Protein AF-A0A534MSV2-F1 (afdb_monomer)

Structure (mmCIF, N/CA/C/O backbone):
data_AF-A0A534MSV2-F1
#
_entry.id   AF-A0A534MSV2-F1
#
loop_
_atom_site.group_PDB
_atom_site.id
_atom_site.type_symbol
_atom_site.label_atom_id
_atom_site.label_alt_id
_atom_site.label_comp_id
_atom_site.label_asym_id
_atom_site.label_entity_id
_atom_site.label_seq_id
_atom_site.pdbx_PDB_ins_code
_atom_site.Cartn_x
_atom_site.Cartn_y
_atom_site.Cartn_z
_atom_site.occupancy
_atom_site.B_iso_or_equiv
_atom_site.auth_seq_id
_atom_site.auth_comp_id
_atom_site.auth_asym_id
_atom_site.auth_atom_id
_atom_site.pdbx_PDB_model_num
ATOM 1 N N . MET A 1 1 ? -36.094 19.084 -22.733 1.00 42.41 1 MET A N 1
ATOM 2 C CA . MET A 1 1 ? -35.798 17.684 -22.359 1.00 42.41 1 MET A CA 1
ATOM 3 C C . MET A 1 1 ? -34.433 17.388 -22.957 1.00 42.41 1 MET A C 1
ATOM 5 O O . MET A 1 1 ? -34.341 17.287 -24.164 1.00 42.41 1 MET A O 1
ATOM 9 N N . ALA A 1 2 ? -33.384 17.739 -22.220 1.00 53.03 2 ALA A N 1
ATOM 10 C CA . ALA A 1 2 ? -32.538 16.825 -21.445 1.00 53.03 2 ALA A CA 1
ATOM 11 C C . ALA A 1 2 ? -31.302 16.451 -22.275 1.00 53.03 2 ALA A C 1
ATOM 13 O O . ALA A 1 2 ? -31.345 15.529 -23.078 1.00 53.03 2 ALA A O 1
ATOM 14 N N . GLU A 1 3 ? -30.213 17.191 -22.072 1.00 43.56 3 GLU A N 1
ATOM 15 C CA . GLU A 1 3 ? -28.920 16.915 -22.695 1.00 43.56 3 GLU A CA 1
ATOM 16 C C . GLU A 1 3 ? -27.863 16.808 -21.593 1.00 43.56 3 GLU A C 1
ATOM 18 O O . GLU A 1 3 ? -27.358 17.791 -21.065 1.00 43.56 3 GLU A O 1
ATOM 23 N N . GLN A 1 4 ? -27.643 15.552 -21.203 1.00 45.81 4 GLN A N 1
ATOM 24 C CA . GLN A 1 4 ? -26.348 14.961 -20.867 1.00 45.81 4 GLN A CA 1
ATOM 25 C C . GLN A 1 4 ? -25.463 15.761 -19.898 1.00 45.81 4 GLN A C 1
ATOM 27 O O . GLN A 1 4 ? -24.548 16.483 -20.280 1.00 45.81 4 GLN A O 1
ATOM 32 N N . THR A 1 5 ? -25.687 15.528 -18.604 1.00 50.22 5 THR A N 1
ATOM 33 C CA . THR A 1 5 ? -24.723 15.846 -17.549 1.00 50.22 5 THR A CA 1
ATOM 34 C C . THR A 1 5 ? -23.521 14.912 -17.667 1.00 50.22 5 THR A C 1
ATOM 36 O O . THR A 1 5 ? -23.544 13.780 -17.186 1.00 50.22 5 THR A O 1
ATOM 39 N N . THR A 1 6 ? -22.449 15.393 -18.286 1.00 51.72 6 THR A N 1
ATOM 40 C CA . THR A 1 6 ? -21.120 14.794 -18.179 1.00 51.72 6 THR A CA 1
ATOM 41 C C . THR A 1 6 ? -20.674 14.906 -16.720 1.00 51.72 6 THR A C 1
ATOM 43 O O . THR A 1 6 ? -20.147 15.929 -16.289 1.00 51.72 6 THR A O 1
ATOM 46 N N . ARG A 1 7 ? -20.891 13.860 -15.915 1.00 55.91 7 ARG A N 1
ATOM 47 C CA . ARG A 1 7 ? -20.022 13.630 -14.760 1.00 55.91 7 ARG A CA 1
ATOM 48 C C . ARG A 1 7 ? -18.684 13.206 -15.350 1.00 55.91 7 ARG A C 1
ATOM 50 O O . ARG A 1 7 ? -18.511 12.043 -15.699 1.00 55.91 7 ARG A O 1
ATOM 57 N N . THR A 1 8 ? -17.756 14.147 -15.497 1.00 53.00 8 THR A N 1
ATOM 58 C CA . THR A 1 8 ? -16.331 13.816 -15.547 1.00 53.00 8 THR A CA 1
ATOM 59 C C . THR A 1 8 ? -16.024 13.128 -14.222 1.00 53.00 8 THR A C 1
ATOM 61 O O . THR A 1 8 ? -15.753 13.785 -13.221 1.00 53.00 8 THR A O 1
ATOM 64 N N . GLY A 1 9 ? -16.212 11.809 -14.173 1.00 54.47 9 GLY A N 1
ATOM 65 C CA . GLY A 1 9 ? -15.751 11.001 -13.060 1.00 54.47 9 GLY A CA 1
ATOM 66 C C . GLY A 1 9 ? -14.245 11.175 -13.015 1.00 54.47 9 GLY A C 1
ATOM 67 O O . GLY A 1 9 ? -13.570 10.899 -14.005 1.00 54.47 9 GLY A O 1
ATOM 68 N N . ILE A 1 10 ? -13.732 11.708 -11.911 1.00 60.75 10 ILE A N 1
ATOM 69 C CA . ILE A 1 10 ? -12.304 11.657 -11.628 1.00 60.75 10 ILE A CA 1
ATOM 70 C C . ILE A 1 10 ? -11.980 10.161 -11.597 1.00 60.75 10 ILE A C 1
ATOM 72 O O . ILE A 1 10 ? -12.445 9.453 -10.711 1.00 60.75 10 ILE A O 1
ATOM 76 N N . LEU A 1 11 ? -11.316 9.648 -12.633 1.00 69.00 11 LEU A N 1
ATOM 77 C CA . LEU A 1 11 ? -10.824 8.275 -12.617 1.00 69.00 11 LEU A CA 1
ATOM 78 C C . LEU A 1 11 ? -9.809 8.205 -11.476 1.00 69.00 11 LEU A C 1
ATOM 80 O O . LEU A 1 11 ? -8.869 9.001 -11.469 1.00 69.00 11 LEU A O 1
ATOM 84 N N . ALA A 1 12 ? -10.021 7.308 -10.513 1.00 80.75 12 ALA A N 1
ATOM 85 C CA . ALA A 1 12 ? -9.095 7.123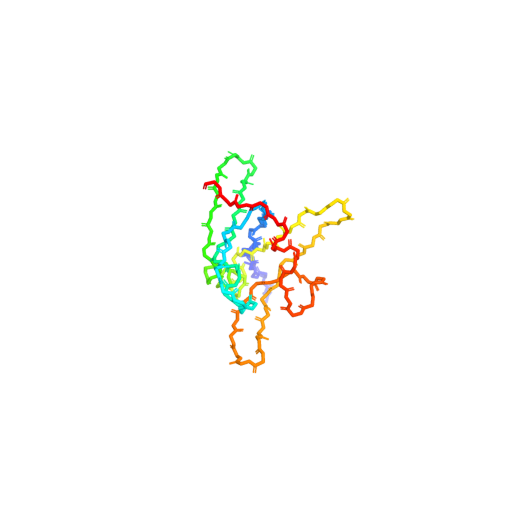 -9.404 1.00 80.75 12 ALA A CA 1
ATOM 86 C C . ALA A 1 12 ? -7.680 6.887 -9.956 1.00 80.75 12 ALA A C 1
ATOM 88 O O . ALA A 1 12 ? -7.478 6.022 -10.820 1.00 80.75 12 ALA A O 1
ATOM 89 N N . SER A 1 13 ? -6.694 7.652 -9.483 1.00 90.56 13 SER A N 1
ATOM 90 C CA . SER A 1 13 ? -5.317 7.477 -9.948 1.00 90.56 13 SER A CA 1
ATOM 91 C C . SER A 1 13 ? -4.798 6.128 -9.471 1.00 90.56 13 SER A C 1
ATOM 93 O O . SER A 1 13 ? -4.921 5.766 -8.300 1.00 90.56 13 SER A O 1
ATOM 95 N N . THR A 1 14 ? -4.241 5.356 -10.397 1.00 94.00 14 THR A N 1
ATOM 96 C CA . THR A 1 14 ? -3.773 4.002 -10.116 1.00 94.00 14 THR A CA 1
ATOM 97 C C . THR A 1 14 ? -2.275 4.014 -9.821 1.00 94.00 14 THR A C 1
ATOM 99 O O . THR A 1 14 ? -1.490 4.429 -10.671 1.00 94.00 14 THR A O 1
ATOM 102 N N . HIS A 1 15 ? -1.875 3.527 -8.645 1.00 95.62 15 HIS A N 1
ATOM 103 C CA . HIS A 1 15 ? -0.483 3.520 -8.191 1.00 95.62 15 HIS A CA 1
ATOM 104 C C . HIS A 1 15 ? 0.004 2.103 -7.859 1.00 95.62 15 HIS A C 1
ATOM 106 O O . HIS A 1 15 ? -0.674 1.335 -7.173 1.00 95.62 15 HIS A O 1
ATOM 112 N N . GLN A 1 16 ? 1.209 1.765 -8.323 1.00 96.56 16 GLN A N 1
ATOM 113 C CA . GLN A 1 16 ? 1.872 0.511 -7.969 1.00 96.56 16 GLN A CA 1
ATOM 114 C C . GLN A 1 16 ? 2.585 0.645 -6.626 1.00 96.56 16 GLN A C 1
ATOM 116 O O . GLN A 1 16 ? 3.459 1.497 -6.467 1.00 96.56 16 GLN A O 1
ATOM 121 N N . VAL A 1 17 ? 2.271 -0.246 -5.693 1.00 97.50 17 VAL A N 1
ATOM 122 C CA . VAL A 1 17 ? 3.006 -0.407 -4.439 1.00 97.50 17 VAL A CA 1
ATOM 123 C C . VAL A 1 17 ? 4.203 -1.315 -4.690 1.00 97.50 17 VAL A C 1
ATOM 125 O O . VAL A 1 17 ? 4.045 -2.460 -5.119 1.00 97.50 17 VAL A O 1
ATOM 128 N N . THR A 1 18 ? 5.404 -0.809 -4.421 1.00 96.62 18 THR A N 1
ATOM 129 C CA . THR A 1 18 ? 6.660 -1.563 -4.586 1.00 96.62 18 THR A CA 1
ATOM 130 C C . THR A 1 18 ? 7.439 -1.712 -3.285 1.00 96.62 18 THR A C 1
ATOM 132 O O . THR A 1 18 ? 8.378 -2.500 -3.234 1.00 96.62 18 THR A O 1
ATOM 135 N N . CYS A 1 19 ? 7.087 -0.958 -2.244 1.00 96.81 19 CYS A N 1
ATOM 136 C CA . CYS A 1 19 ? 7.699 -1.047 -0.924 1.00 96.81 19 CYS A CA 1
ATOM 137 C C . CYS A 1 19 ? 6.674 -0.752 0.173 1.00 96.81 19 CYS A C 1
ATOM 139 O O . CYS A 1 19 ? 5.630 -0.139 -0.078 1.00 96.81 19 CYS A O 1
ATOM 141 N N . ILE A 1 20 ? 6.995 -1.160 1.397 1.00 96.94 20 ILE A N 1
ATOM 142 C CA . ILE A 1 20 ? 6.238 -0.796 2.596 1.00 96.94 20 ILE A CA 1
ATOM 143 C C . ILE A 1 20 ? 7.168 -0.306 3.701 1.00 96.94 20 ILE A C 1
ATOM 145 O O . ILE A 1 20 ? 8.373 -0.507 3.646 1.00 96.94 20 ILE A O 1
ATOM 149 N N . GLU A 1 21 ? 6.605 0.317 4.724 1.00 95.62 21 GLU A N 1
ATOM 150 C CA . GLU A 1 21 ? 7.254 0.431 6.028 1.00 95.62 21 GLU A CA 1
ATOM 151 C C . GLU A 1 21 ? 6.571 -0.551 6.976 1.00 95.62 21 GLU A C 1
ATOM 153 O O . GLU A 1 21 ? 5.360 -0.444 7.211 1.00 95.62 21 GLU A O 1
ATOM 158 N N . LYS A 1 22 ? 7.323 -1.525 7.493 1.00 92.38 22 LYS A N 1
ATOM 159 C CA . LYS A 1 22 ? 6.772 -2.527 8.411 1.00 92.38 22 LYS A CA 1
ATOM 160 C C . LYS A 1 22 ? 6.593 -1.948 9.812 1.00 92.38 22 LYS A C 1
ATOM 162 O O . LYS A 1 22 ? 7.403 -1.168 10.315 1.00 92.38 22 LYS A O 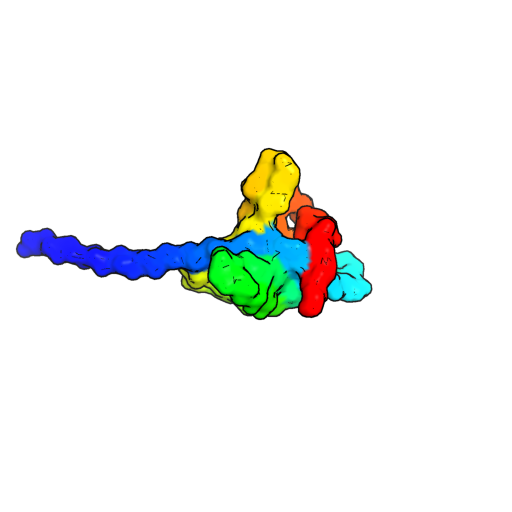1
ATOM 167 N N . GLY A 1 23 ? 5.507 -2.346 10.462 1.00 86.62 23 GLY A N 1
ATOM 168 C CA . GLY A 1 23 ? 5.328 -2.135 11.892 1.00 86.62 23 GLY A CA 1
ATOM 169 C C . GLY A 1 23 ? 5.962 -3.256 12.707 1.00 86.62 23 GLY A C 1
ATOM 170 O O . GLY A 1 23 ? 5.971 -4.411 12.292 1.00 86.62 23 GLY A O 1
ATOM 171 N N . ASP A 1 24 ? 6.436 -2.928 13.907 1.00 78.69 24 ASP A N 1
ATOM 172 C CA . ASP A 1 24 ? 7.060 -3.881 14.842 1.00 78.69 24 ASP A CA 1
ATOM 173 C C . ASP A 1 24 ? 6.037 -4.780 15.578 1.00 78.69 24 ASP A C 1
ATOM 175 O O . ASP A 1 24 ? 6.392 -5.597 16.429 1.00 78.69 24 ASP A O 1
ATOM 179 N N . GLY A 1 25 ? 4.743 -4.598 15.300 1.00 73.44 25 GLY A N 1
ATOM 180 C CA . GLY A 1 25 ? 3.641 -5.237 16.012 1.00 73.44 25 GLY A CA 1
ATOM 181 C C . GLY A 1 25 ? 3.250 -6.607 15.454 1.00 73.44 25 GLY A C 1
ATOM 182 O O . GLY A 1 25 ? 3.354 -6.885 14.263 1.00 73.44 25 GLY A O 1
ATOM 183 N N . HIS A 1 26 ? 2.698 -7.463 16.318 1.00 71.38 26 HIS A N 1
ATOM 184 C CA . HIS A 1 26 ? 2.096 -8.735 15.892 1.00 71.38 26 HIS A CA 1
ATOM 185 C C . HIS A 1 26 ? 0.722 -8.561 15.238 1.00 71.38 26 HIS A C 1
ATOM 187 O O . HIS A 1 26 ? 0.207 -9.515 14.648 1.00 71.38 26 HIS A O 1
ATOM 193 N N . ASN A 1 27 ? 0.124 -7.374 15.318 1.00 76.25 27 ASN A N 1
ATOM 194 C CA . ASN A 1 27 ? -1.234 -7.162 14.860 1.00 76.25 27 ASN A CA 1
ATOM 195 C C . ASN A 1 27 ? -1.310 -6.913 13.346 1.00 76.25 27 ASN A C 1
ATOM 197 O O . ASN A 1 27 ? -0.659 -5.974 12.891 1.00 76.25 27 ASN A O 1
ATOM 201 N N . PRO A 1 28 ? -2.094 -7.680 12.561 1.00 70.69 28 PRO A N 1
ATOM 202 C CA . PRO A 1 28 ? -2.246 -7.463 11.117 1.00 70.69 28 PRO A CA 1
ATOM 203 C C . PRO A 1 28 ? -2.515 -6.006 10.731 1.00 70.69 28 PRO A C 1
ATOM 205 O O . PRO A 1 28 ? -1.971 -5.541 9.735 1.00 70.69 28 PRO A O 1
ATOM 208 N N . TYR A 1 29 ? -3.286 -5.269 11.538 1.00 75.94 29 TYR A N 1
ATOM 209 C CA . TYR A 1 29 ? -3.605 -3.870 11.246 1.00 75.94 29 TYR A CA 1
ATOM 210 C C . TYR A 1 29 ? -2.445 -2.890 11.498 1.00 75.94 29 TYR A C 1
ATOM 212 O O . TYR A 1 29 ? -2.436 -1.802 10.938 1.00 75.94 29 TYR A O 1
ATOM 220 N N . GLU A 1 30 ? -1.451 -3.253 12.310 1.00 83.19 30 GLU A N 1
ATOM 221 C CA . GLU A 1 30 ? -0.268 -2.424 12.609 1.00 83.19 30 GLU A CA 1
ATOM 222 C C . GLU A 1 30 ? 0.960 -2.821 11.791 1.00 83.19 30 GLU A C 1
ATOM 224 O O . GLU A 1 30 ? 1.957 -2.102 11.777 1.00 83.19 30 GLU A O 1
ATOM 229 N N . ARG A 1 31 ? 0.904 -3.971 11.118 1.00 88.44 31 ARG A N 1
ATOM 230 C CA . ARG A 1 31 ? 2.033 -4.568 10.401 1.00 88.44 31 ARG A CA 1
ATOM 231 C C . ARG A 1 31 ? 2.486 -3.764 9.183 1.00 88.44 31 ARG A C 1
ATOM 233 O O . ARG A 1 31 ? 3.657 -3.849 8.824 1.00 88.44 31 ARG A O 1
ATOM 240 N N . VAL A 1 32 ? 1.603 -2.970 8.580 1.00 93.75 32 VAL A N 1
ATOM 241 C CA . VAL A 1 32 ? 1.936 -2.038 7.493 1.00 93.75 32 VAL A CA 1
ATOM 242 C C . VAL A 1 32 ? 1.716 -0.613 7.989 1.00 93.75 32 VAL A C 1
ATOM 244 O O . VAL A 1 32 ? 0.584 -0.180 8.159 1.00 93.75 32 VAL A O 1
ATOM 247 N N . ARG A 1 33 ? 2.790 0.143 8.222 1.00 95.12 33 ARG A N 1
ATOM 248 C CA . ARG A 1 33 ? 2.692 1.556 8.626 1.00 95.12 33 ARG A CA 1
ATOM 249 C C . ARG A 1 33 ? 2.459 2.468 7.435 1.00 95.12 33 ARG A C 1
ATOM 251 O O . ARG A 1 33 ? 1.633 3.376 7.498 1.00 95.12 33 ARG A O 1
ATOM 258 N N . SER A 1 34 ? 3.180 2.202 6.352 1.00 96.50 34 SER A N 1
ATOM 259 C CA . SER A 1 34 ? 3.134 2.989 5.125 1.00 96.50 34 SER A CA 1
ATOM 260 C C . SER A 1 34 ? 3.258 2.090 3.903 1.00 96.50 34 SER A C 1
ATOM 262 O O . SER A 1 34 ? 3.917 1.052 3.960 1.00 96.50 34 SER A O 1
ATOM 264 N N . ILE A 1 35 ? 2.677 2.527 2.792 1.00 97.81 35 ILE A N 1
ATOM 265 C 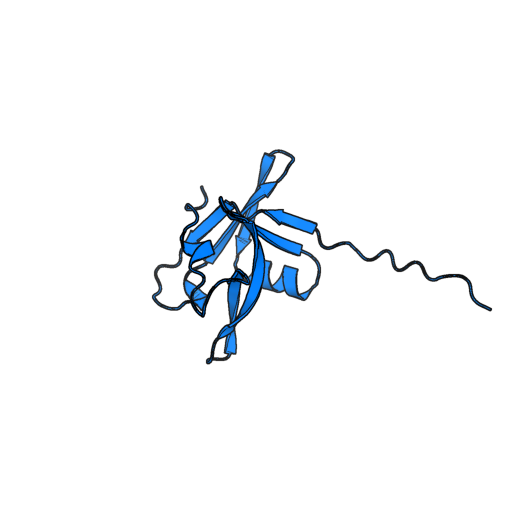CA . ILE A 1 35 ? 2.913 1.969 1.461 1.00 97.81 35 ILE A CA 1
ATOM 266 C C . ILE A 1 35 ? 3.642 3.005 0.610 1.00 97.81 35 ILE A C 1
ATOM 268 O O . ILE A 1 35 ? 3.467 4.213 0.794 1.00 97.81 35 ILE A O 1
ATOM 272 N N . GLY A 1 36 ? 4.468 2.544 -0.317 1.00 97.50 36 GLY A N 1
ATOM 273 C CA . GLY A 1 36 ? 5.195 3.436 -1.202 1.00 97.50 36 GLY A CA 1
ATOM 274 C C . GLY A 1 36 ? 5.537 2.804 -2.535 1.00 97.50 36 GLY A C 1
ATOM 275 O O . GLY A 1 36 ? 5.422 1.591 -2.749 1.00 97.50 36 GLY A O 1
ATOM 276 N N . GLY A 1 37 ? 5.975 3.664 -3.440 1.00 96.62 3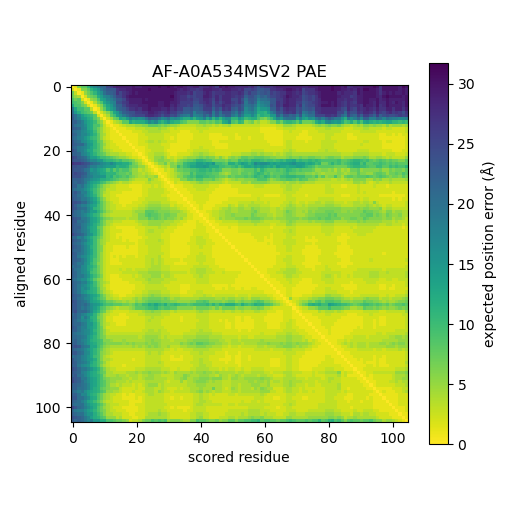7 GLY A N 1
ATOM 277 C CA . GLY A 1 37 ? 6.324 3.267 -4.786 1.00 96.62 37 GLY A CA 1
ATOM 278 C C . GLY A 1 37 ? 7.008 4.366 -5.575 1.00 96.62 37 GLY A C 1
ATOM 279 O O . GLY A 1 37 ? 7.380 5.422 -5.055 1.00 96.62 37 GLY A O 1
ATOM 280 N N . VAL A 1 38 ? 7.183 4.078 -6.858 1.00 94.06 38 VAL A N 1
ATOM 281 C CA . VAL A 1 38 ? 7.744 4.995 -7.847 1.00 94.06 38 VAL A CA 1
ATOM 282 C C . VAL A 1 38 ? 6.692 5.177 -8.934 1.00 94.06 38 VAL A C 1
ATOM 284 O O . VAL A 1 38 ? 6.142 4.197 -9.435 1.00 94.06 38 VAL A O 1
ATOM 287 N N . ASN A 1 39 ? 6.361 6.426 -9.249 1.00 87.94 39 ASN A N 1
ATOM 288 C CA . ASN A 1 39 ? 5.474 6.751 -10.359 1.00 87.94 39 ASN A CA 1
ATOM 289 C C . ASN A 1 39 ? 6.199 6.578 -11.700 1.00 87.94 39 ASN A C 1
ATOM 291 O O . ASN A 1 39 ? 7.416 6.407 -11.757 1.00 87.94 39 ASN A O 1
ATOM 295 N N . TYR A 1 40 ? 5.452 6.666 -12.800 1.00 84.38 40 TYR A N 1
ATOM 296 C CA . TYR A 1 40 ? 6.020 6.565 -14.147 1.00 84.38 40 TYR A CA 1
ATOM 297 C C . TYR A 1 40 ? 7.072 7.650 -14.440 1.00 84.38 40 TYR A C 1
ATOM 299 O O . TYR A 1 40 ? 8.044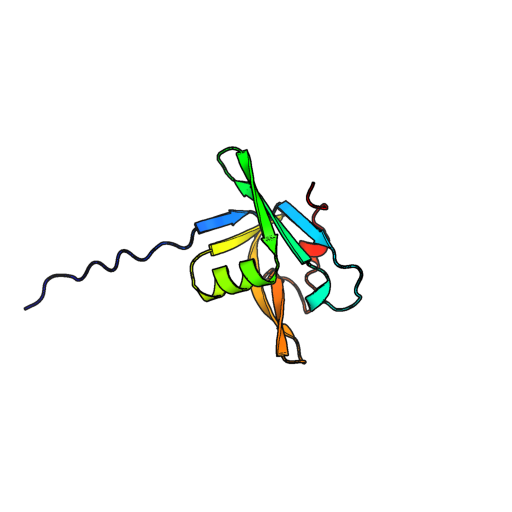 7.395 -15.140 1.00 84.38 40 TYR A O 1
ATOM 307 N N . ASP A 1 41 ? 6.898 8.846 -13.878 1.00 89.12 41 ASP A N 1
ATOM 308 C CA . ASP A 1 41 ? 7.828 9.978 -13.978 1.00 89.12 41 ASP A CA 1
ATOM 309 C C . ASP A 1 41 ? 9.024 9.891 -13.006 1.00 89.12 41 ASP A C 1
ATOM 311 O O . ASP A 1 41 ? 9.696 10.887 -12.753 1.00 89.12 41 ASP A O 1
ATOM 315 N N . GLU A 1 42 ? 9.286 8.708 -12.445 1.00 89.75 42 GLU A N 1
ATOM 316 C CA . GLU A 1 42 ? 10.381 8.420 -11.508 1.00 89.75 42 GLU A CA 1
ATOM 317 C C . GLU A 1 42 ? 10.269 9.128 -10.144 1.00 89.75 42 GLU A C 1
ATOM 319 O O . GLU A 1 42 ? 11.111 8.921 -9.262 1.00 89.75 42 GLU A O 1
ATOM 324 N N . THR A 1 43 ? 9.203 9.901 -9.896 1.00 92.06 43 THR A N 1
ATOM 325 C CA . THR A 1 43 ? 8.940 10.449 -8.562 1.00 92.06 43 THR A CA 1
ATOM 326 C C . THR A 1 43 ? 8.564 9.354 -7.574 1.00 92.06 43 THR A C 1
ATOM 328 O O . THR A 1 43 ? 7.754 8.463 -7.841 1.00 92.06 43 THR A O 1
ATOM 331 N N . ARG A 1 44 ? 9.159 9.434 -6.383 1.00 93.88 44 ARG A N 1
ATOM 332 C CA . ARG A 1 44 ? 8.816 8.566 -5.257 1.00 93.88 44 ARG A CA 1
ATOM 333 C C . ARG A 1 44 ? 7.590 9.106 -4.550 1.00 93.88 44 ARG A C 1
ATOM 335 O O . ARG A 1 44 ? 7.453 10.313 -4.363 1.00 93.88 44 ARG A O 1
ATOM 342 N N . TRP A 1 45 ? 6.757 8.195 -4.083 1.00 95.81 45 TRP A N 1
ATOM 343 C CA . TRP A 1 45 ? 5.630 8.517 -3.229 1.00 95.81 45 TRP A CA 1
ATOM 344 C C . TRP A 1 45 ? 5.596 7.557 -2.043 1.00 95.81 45 TRP A C 1
ATOM 346 O O . TRP A 1 45 ? 6.037 6.407 -2.124 1.00 95.81 45 TRP A O 1
ATOM 356 N N . LYS A 1 46 ? 5.082 8.057 -0.924 1.00 96.88 46 LYS A N 1
ATOM 357 C CA . LYS A 1 46 ? 4.865 7.296 0.301 1.00 96.88 46 LYS A CA 1
ATOM 358 C C . LYS A 1 46 ? 3.613 7.844 0.963 1.00 96.88 46 LYS A C 1
ATOM 360 O O . LYS A 1 46 ? 3.460 9.058 1.056 1.00 96.88 46 LYS A O 1
ATOM 365 N N . LEU A 1 47 ? 2.738 6.950 1.395 1.00 97.44 47 LEU A N 1
ATOM 366 C CA . LEU A 1 47 ? 1.519 7.273 2.125 1.00 97.44 47 LEU A CA 1
ATOM 367 C C . LEU A 1 47 ? 1.459 6.406 3.372 1.00 97.44 47 LEU A C 1
ATOM 369 O O . LEU A 1 47 ? 1.781 5.214 3.313 1.00 97.44 47 LEU A O 1
ATOM 373 N N . SER A 1 48 ? 1.011 6.977 4.486 1.00 96.81 48 SER A N 1
ATOM 374 C CA . SER A 1 48 ? 0.631 6.161 5.635 1.00 96.81 48 SER A CA 1
ATOM 375 C C . SER A 1 48 ? -0.528 5.235 5.261 1.00 96.81 48 SER A C 1
ATOM 377 O O . SER A 1 48 ? -1.314 5.510 4.350 1.00 96.81 48 SER A O 1
ATOM 379 N N . GLN A 1 49 ? -0.671 4.131 5.992 1.00 95.31 49 GLN A N 1
ATOM 380 C CA . GLN A 1 49 ? -1.789 3.211 5.796 1.00 95.31 49 GLN A CA 1
ATOM 381 C C . GLN A 1 49 ? -3.141 3.935 5.925 1.00 95.31 49 GLN A C 1
ATOM 383 O O . GLN A 1 49 ? -4.053 3.659 5.151 1.00 95.31 49 GLN A O 1
ATOM 388 N N . GLN A 1 50 ? -3.257 4.898 6.844 1.00 95.62 50 GLN A N 1
ATOM 389 C CA . GLN A 1 50 ? -4.480 5.679 7.028 1.00 95.62 50 GLN A CA 1
ATOM 390 C C . GLN A 1 50 ? -4.787 6.579 5.822 1.00 95.62 50 GLN A C 1
ATOM 392 O O . GLN A 1 50 ? -5.931 6.624 5.377 1.00 95.62 50 GLN A O 1
ATOM 397 N N . GLU A 1 51 ? -3.786 7.267 5.268 1.00 97.31 51 GLU A N 1
ATOM 398 C CA . GLU A 1 51 ? -3.963 8.097 4.066 1.00 97.31 51 GLU A CA 1
ATOM 399 C C . GLU A 1 51 ? -4.342 7.254 2.850 1.00 97.31 51 GLU A C 1
ATOM 401 O O . GLU A 1 51 ? -5.233 7.622 2.088 1.00 97.31 51 GLU A O 1
ATOM 406 N N . ALA A 1 52 ? -3.697 6.100 2.683 1.00 97.06 52 ALA A N 1
ATOM 407 C CA . ALA A 1 52 ? -4.007 5.180 1.602 1.00 97.06 52 ALA A CA 1
ATOM 408 C C . ALA A 1 52 ? -5.426 4.599 1.726 1.00 97.06 52 ALA A C 1
ATOM 410 O O . ALA A 1 52 ? -6.135 4.535 0.724 1.00 97.06 52 ALA A O 1
ATOM 411 N N . ILE A 1 53 ? -5.873 4.240 2.938 1.00 96.81 53 ILE A N 1
ATOM 412 C CA . ILE A 1 53 ? -7.263 3.826 3.197 1.00 96.81 53 ILE A CA 1
ATOM 413 C C . ILE A 1 53 ? -8.228 4.948 2.814 1.00 96.81 53 ILE A C 1
ATOM 415 O O . ILE A 1 53 ? -9.121 4.718 2.002 1.00 96.81 53 ILE A O 1
ATOM 419 N N . ALA A 1 54 ? -8.006 6.163 3.320 1.00 96.88 54 ALA A N 1
ATOM 420 C CA . ALA A 1 54 ? -8.866 7.301 3.017 1.00 96.88 54 ALA A CA 1
ATOM 421 C C . ALA A 1 54 ? -8.934 7.571 1.505 1.00 96.88 54 ALA A C 1
ATOM 423 O O . ALA A 1 54 ? -10.014 7.807 0.969 1.00 96.88 54 ALA A O 1
ATOM 424 N N . GLY A 1 55 ? -7.808 7.485 0.796 1.00 96.00 55 GLY A N 1
ATOM 425 C CA . GLY A 1 55 ? -7.775 7.671 -0.652 1.00 96.00 55 GLY A CA 1
ATOM 426 C C . GLY A 1 55 ? -8.535 6.597 -1.435 1.00 96.00 55 GLY A C 1
ATOM 427 O O . GLY A 1 55 ? -9.167 6.929 -2.437 1.00 96.00 55 GLY A O 1
ATOM 428 N N . ILE A 1 56 ? -8.524 5.338 -0.979 1.00 95.69 56 ILE A N 1
ATOM 429 C CA . ILE A 1 56 ? -9.348 4.268 -1.568 1.00 95.69 56 ILE A CA 1
ATOM 430 C C . ILE A 1 56 ? -10.834 4.534 -1.301 1.00 95.69 56 ILE A C 1
ATOM 432 O O . ILE A 1 56 ? -11.645 4.456 -2.218 1.00 95.69 56 ILE A O 1
ATOM 436 N N . GLU A 1 57 ? -11.200 4.870 -0.063 1.00 95.31 57 GLU A N 1
ATOM 437 C CA . GLU A 1 57 ? -12.598 5.097 0.335 1.00 95.31 57 GLU A CA 1
ATOM 438 C C . GLU A 1 57 ? -13.235 6.323 -0.328 1.00 95.31 57 GLU A C 1
ATOM 440 O O . GLU A 1 57 ? -14.450 6.365 -0.503 1.00 95.31 57 GLU A O 1
ATOM 445 N N . ASN A 1 58 ? -12.424 7.316 -0.698 1.00 94.88 58 ASN A N 1
ATOM 446 C CA . ASN A 1 58 ? -12.872 8.514 -1.407 1.00 94.88 58 ASN A CA 1
ATOM 447 C C . ASN A 1 58 ? -12.775 8.379 -2.939 1.00 94.88 58 ASN A C 1
ATOM 449 O O . ASN A 1 58 ? -12.889 9.390 -3.635 1.00 94.88 58 ASN A O 1
ATOM 453 N N . ASP A 1 59 ? -12.517 7.174 -3.466 1.00 92.62 59 ASP A N 1
ATOM 454 C CA . ASP A 1 59 ? -12.301 6.915 -4.899 1.00 92.62 59 ASP A CA 1
ATOM 455 C C . ASP A 1 59 ? -11.208 7.817 -5.520 1.00 92.62 59 ASP A C 1
ATOM 457 O O . ASP A 1 59 ? -11.202 8.100 -6.719 1.00 92.62 59 ASP A O 1
ATOM 461 N N . GLN A 1 60 ? -10.262 8.296 -4.705 1.00 94.31 60 GLN A N 1
ATOM 462 C CA . GLN A 1 60 ? -9.158 9.143 -5.161 1.00 94.31 60 GLN A CA 1
ATOM 463 C C . GLN A 1 60 ? -8.045 8.295 -5.769 1.00 94.31 60 GLN A C 1
ATOM 465 O O . GLN A 1 60 ? -7.472 8.668 -6.797 1.00 94.31 60 GLN A O 1
ATOM 470 N N . TRP A 1 61 ? -7.752 7.152 -5.142 1.00 95.44 61 TRP A N 1
ATOM 471 C CA . TRP A 1 61 ? -6.645 6.277 -5.512 1.00 95.44 61 TRP A CA 1
ATOM 472 C C . TRP A 1 61 ? -7.057 4.811 -5.565 1.00 95.44 61 TRP A C 1
ATOM 474 O O . TRP A 1 61 ? -7.892 4.337 -4.802 1.00 95.44 61 TRP A O 1
ATOM 484 N N . SER A 1 62 ? -6.412 4.071 -6.457 1.00 95.44 62 SER A N 1
ATOM 485 C CA . SER A 1 62 ? -6.449 2.612 -6.494 1.00 95.44 62 SER A CA 1
ATOM 486 C C . SER A 1 62 ? -5.023 2.080 -6.462 1.00 95.44 62 SER A C 1
ATOM 488 O O . SER A 1 62 ? -4.160 2.560 -7.195 1.00 95.44 62 SER A O 1
ATOM 490 N N . PHE A 1 63 ? -4.764 1.083 -5.622 1.00 97.38 63 PHE A N 1
ATOM 491 C CA . PHE A 1 63 ? -3.417 0.554 -5.419 1.00 97.38 63 PHE A CA 1
ATOM 492 C C . PHE A 1 63 ? -3.324 -0.908 -5.833 1.00 97.38 63 PHE A C 1
ATOM 494 O O . PHE A 1 63 ? -4.240 -1.691 -5.580 1.00 97.38 63 PHE A O 1
ATOM 501 N N . TYR A 1 64 ? -2.190 -1.298 -6.406 1.00 96.88 64 TYR A N 1
ATOM 502 C CA . TYR A 1 64 ? -1.904 -2.693 -6.730 1.00 96.88 64 TYR A CA 1
ATOM 503 C C . TYR A 1 64 ? -0.459 -3.071 -6.418 1.00 96.88 64 TYR A C 1
ATOM 505 O O . TYR A 1 64 ? 0.431 -2.225 -6.426 1.00 96.88 64 TYR A O 1
ATOM 513 N N . VAL A 1 65 ? -0.224 -4.362 -6.194 1.00 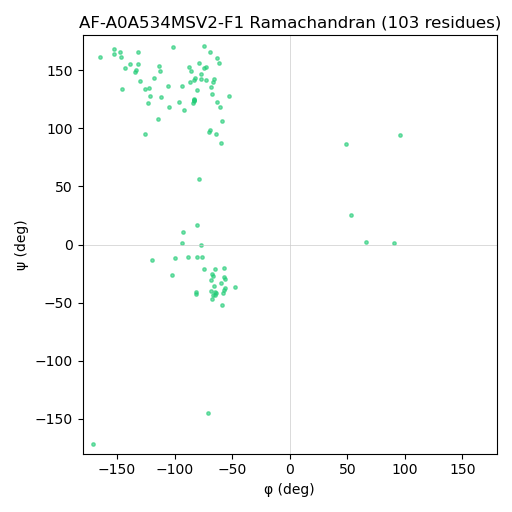96.19 65 VAL A N 1
ATOM 514 C CA . VAL A 1 65 ? 1.107 -4.974 -6.207 1.00 96.19 65 VAL A CA 1
ATOM 515 C C . VAL A 1 65 ? 1.247 -5.780 -7.489 1.00 96.19 65 VAL A C 1
ATOM 517 O O . VAL A 1 65 ? 0.336 -6.515 -7.873 1.00 96.19 65 VAL A O 1
ATOM 520 N N . GLN A 1 66 ? 2.397 -5.660 -8.143 1.00 94.31 66 GLN A N 1
ATOM 521 C CA . GLN A 1 66 ? 2.798 -6.578 -9.201 1.00 94.31 66 GLN A CA 1
ATOM 522 C C . GLN A 1 66 ? 3.625 -7.700 -8.570 1.00 94.31 66 GLN A C 1
ATOM 524 O O . GLN A 1 66 ? 4.699 -7.439 -8.033 1.00 94.31 66 GLN A O 1
ATOM 529 N N . THR A 1 67 ? 3.127 -8.931 -8.632 1.00 86.31 67 THR A N 1
ATOM 530 C CA . THR A 1 67 ? 3.894 -10.139 -8.298 1.00 86.31 67 THR A CA 1
ATOM 531 C C . THR A 1 67 ? 4.366 -10.821 -9.582 1.00 86.31 67 THR A C 1
ATOM 533 O O . THR A 1 67 ? 3.916 -10.469 -10.679 1.00 86.31 67 THR A O 1
ATOM 536 N N . ASP A 1 68 ? 5.243 -11.821 -9.466 1.00 83.00 68 ASP A N 1
ATOM 537 C CA . ASP A 1 68 ? 5.708 -12.622 -10.609 1.00 83.00 68 ASP A CA 1
ATOM 538 C C . ASP A 1 68 ? 4.560 -13.295 -11.378 1.00 83.00 68 ASP A C 1
ATOM 540 O O . ASP A 1 68 ? 4.663 -13.551 -12.576 1.00 83.00 68 ASP A O 1
ATOM 544 N N . ASN A 1 69 ? 3.449 -13.582 -10.695 1.00 81.25 69 ASN A N 1
ATOM 545 C CA . ASN A 1 69 ? 2.334 -14.331 -11.262 1.00 81.25 69 ASN A CA 1
ATOM 546 C C . ASN A 1 69 ? 1.143 -13.456 -11.666 1.00 81.25 69 ASN A C 1
ATOM 548 O O . ASN A 1 69 ? 0.372 -13.875 -12.530 1.00 81.25 69 ASN A O 1
ATOM 552 N N . ALA A 1 70 ? 0.946 -12.289 -11.041 1.00 89.50 70 ALA A N 1
ATOM 553 C CA . ALA A 1 70 ? -0.235 -11.466 -11.288 1.00 89.50 70 ALA A CA 1
ATOM 554 C C . ALA A 1 70 ? -0.110 -10.024 -10.778 1.00 89.50 70 ALA A C 1
ATOM 556 O O . ALA A 1 70 ? 0.651 -9.714 -9.864 1.00 89.50 70 ALA A O 1
ATOM 557 N N . LEU A 1 71 ? -0.972 -9.164 -11.319 1.00 94.12 71 LEU A N 1
ATOM 558 C CA . LEU A 1 71 ? -1.337 -7.899 -10.691 1.00 94.12 71 LEU A CA 1
ATOM 559 C C . LEU A 1 71 ? -2.434 -8.162 -9.653 1.00 94.12 71 LEU A C 1
ATOM 561 O O . LEU A 1 71 ? -3.487 -8.712 -9.986 1.00 94.12 71 LEU A O 1
ATOM 565 N N . VAL A 1 72 ? -2.200 -7.760 -8.404 1.00 96.12 72 VAL A N 1
ATOM 566 C CA . VAL A 1 72 ? -3.145 -7.956 -7.297 1.00 96.12 72 VAL A CA 1
ATOM 567 C C . VAL A 1 72 ? -3.493 -6.615 -6.662 1.00 96.12 72 VAL A C 1
ATOM 569 O O . VAL A 1 72 ? -2.625 -5.896 -6.173 1.00 96.12 72 VAL A O 1
ATOM 572 N N . TRP A 1 73 ? -4.781 -6.283 -6.655 1.00 97.12 73 TRP A N 1
ATOM 573 C CA . TRP A 1 73 ? -5.292 -5.043 -6.072 1.00 97.12 73 TRP A CA 1
ATOM 574 C C . TRP A 1 73 ? -5.263 -5.074 -4.544 1.00 97.12 73 TRP A C 1
ATOM 576 O O . TRP A 1 73 ? -5.577 -6.103 -3.931 1.00 97.12 73 TRP A O 1
ATOM 586 N N . LEU A 1 74 ? -4.928 -3.934 -3.940 1.00 97.06 74 LEU A N 1
ATOM 587 C CA . LEU A 1 74 ? -5.141 -3.693 -2.519 1.00 97.06 74 LEU A CA 1
ATOM 588 C C . LEU A 1 74 ? -6.617 -3.385 -2.269 1.00 97.06 74 LEU A C 1
ATOM 590 O O . LEU A 1 74 ? -7.293 -2.765 -3.089 1.00 97.06 74 LEU A O 1
ATOM 594 N N . ILE A 1 75 ? -7.094 -3.806 -1.107 1.00 96.50 75 ILE A N 1
ATOM 595 C CA . ILE A 1 75 ? -8.425 -3.513 -0.593 1.00 96.50 75 ILE A CA 1
ATOM 596 C C . ILE A 1 75 ? -8.320 -3.044 0.855 1.00 96.50 75 ILE A C 1
ATOM 598 O O . ILE A 1 75 ? -7.377 -3.395 1.571 1.00 96.50 75 ILE A O 1
ATOM 602 N N . VAL A 1 76 ? -9.322 -2.283 1.289 1.00 96.50 76 VAL A N 1
ATOM 603 C CA . VAL A 1 76 ? -9.528 -1.975 2.704 1.00 96.50 76 VAL A CA 1
ATOM 604 C C . VAL A 1 76 ? -10.288 -3.138 3.330 1.00 96.50 76 VAL A C 1
ATOM 606 O O . VAL A 1 76 ? -11.367 -3.511 2.868 1.00 96.50 76 VAL A O 1
ATOM 609 N N . ALA A 1 77 ? -9.717 -3.728 4.371 1.00 94.31 77 ALA A N 1
ATOM 610 C CA . ALA A 1 77 ? -10.359 -4.751 5.178 1.00 94.31 77 ALA A CA 1
ATOM 611 C C . ALA A 1 77 ? -10.611 -4.222 6.588 1.00 94.31 77 ALA A C 1
ATOM 613 O O . ALA A 1 77 ? -9.888 -3.359 7.078 1.00 94.31 77 ALA A O 1
ATOM 614 N N . THR A 1 78 ? -11.623 -4.768 7.255 1.00 93.50 78 THR A N 1
ATOM 615 C CA . THR A 1 78 ? -11.930 -4.467 8.655 1.00 93.50 78 THR A CA 1
ATOM 616 C C . THR A 1 78 ? -11.658 -5.712 9.487 1.00 93.50 78 THR A C 1
ATOM 618 O O . THR A 1 78 ? -12.139 -6.798 9.170 1.00 93.50 78 THR A O 1
ATOM 621 N N . SER A 1 79 ? -10.852 -5.574 10.535 1.00 88.19 79 SER A N 1
ATOM 622 C CA . SER A 1 79 ? -10.563 -6.656 11.479 1.00 88.19 79 SER A CA 1
ATOM 623 C C . SER A 1 79 ? -11.796 -7.002 12.320 1.00 88.19 79 SER A C 1
ATOM 625 O O . SER A 1 79 ? -12.729 -6.206 12.434 1.00 88.19 79 SER A O 1
ATOM 627 N N . ALA A 1 80 ? -11.773 -8.152 12.998 1.00 88.06 80 ALA A N 1
ATOM 628 C CA . ALA A 1 80 ? -12.839 -8.551 13.925 1.00 88.06 80 ALA A CA 1
ATOM 629 C C . ALA A 1 80 ? -13.089 -7.536 15.064 1.00 88.06 80 ALA A C 1
ATOM 631 O O . ALA A 1 80 ? -14.156 -7.538 15.670 1.00 88.06 80 ALA A O 1
ATOM 632 N N . GLN A 1 81 ? -12.115 -6.666 15.346 1.00 88.38 81 GLN A N 1
ATOM 633 C CA . GLN A 1 81 ? -12.187 -5.611 16.362 1.00 88.38 81 GLN A CA 1
ATOM 634 C C . GLN A 1 81 ? -12.647 -4.253 15.793 1.00 88.38 81 GLN A C 1
ATOM 636 O O . GLN A 1 81 ? -12.720 -3.277 16.532 1.00 88.38 81 GLN A O 1
ATOM 641 N N . GLY A 1 82 ? -12.954 -4.170 14.493 1.00 89.75 82 GLY A N 1
ATOM 642 C CA . GLY A 1 82 ? -13.436 -2.948 13.841 1.00 89.75 82 GLY A CA 1
ATOM 643 C C . GLY A 1 82 ? -12.347 -2.040 13.261 1.00 89.75 82 GLY A C 1
ATOM 644 O O . GLY A 1 82 ? -12.673 -1.005 12.689 1.00 89.75 82 GLY A O 1
ATOM 645 N N . TYR A 1 83 ? -11.066 -2.411 13.355 1.00 90.25 83 TYR A N 1
ATOM 646 C CA . TYR A 1 83 ? -9.969 -1.618 12.782 1.00 90.25 83 TYR A CA 1
ATOM 647 C C . TYR A 1 83 ? -9.807 -1.864 11.289 1.00 90.25 83 TYR A C 1
ATOM 649 O O . TYR A 1 83 ? -9.746 -3.022 10.868 1.00 90.25 83 TYR A O 1
ATOM 657 N N . GLN A 1 84 ? -9.690 -0.789 10.515 1.00 93.62 84 GLN A N 1
ATOM 658 C CA . GLN A 1 84 ? -9.413 -0.853 9.085 1.00 93.62 84 GLN A CA 1
ATOM 659 C C . GLN A 1 84 ? -7.915 -0.995 8.813 1.00 93.62 84 GLN A C 1
ATOM 661 O O . GLN A 1 84 ? -7.094 -0.396 9.504 1.00 93.62 84 GLN A O 1
ATOM 666 N N . TYR A 1 85 ? -7.573 -1.792 7.807 1.00 95.12 85 TYR A N 1
ATOM 667 C CA . TYR A 1 85 ? -6.199 -2.038 7.380 1.00 95.12 85 TYR A CA 1
ATOM 668 C C . TYR A 1 85 ? -6.141 -2.395 5.892 1.00 95.12 85 TYR A C 1
ATOM 670 O O . TYR A 1 85 ? -7.157 -2.731 5.275 1.00 95.12 85 TYR A O 1
ATOM 678 N N . LEU A 1 86 ? -4.945 -2.316 5.313 1.00 95.69 86 LEU A N 1
ATOM 679 C CA . LEU A 1 86 ? -4.684 -2.670 3.924 1.00 95.69 86 LEU A CA 1
ATOM 680 C C . LEU A 1 86 ? -4.218 -4.115 3.810 1.00 95.69 86 LEU A C 1
ATOM 682 O O . LEU A 1 86 ? -3.340 -4.569 4.541 1.00 95.69 86 LEU A O 1
ATOM 686 N N . LYS A 1 87 ? -4.762 -4.810 2.818 1.00 95.12 87 LYS A N 1
ATOM 687 C CA . LYS A 1 87 ? -4.284 -6.116 2.361 1.00 95.12 87 LYS A CA 1
ATOM 688 C C . LYS A 1 87 ? -4.520 -6.250 0.868 1.00 95.12 87 LYS A C 1
ATOM 690 O O . LYS A 1 87 ? -5.289 -5.483 0.288 1.00 95.12 87 LYS A O 1
ATOM 695 N N . THR A 1 88 ? -3.897 -7.229 0.229 1.00 95.56 88 THR A N 1
ATOM 696 C CA . THR A 1 88 ? -4.273 -7.567 -1.143 1.00 95.56 88 THR A CA 1
ATOM 697 C C . THR A 1 88 ? -5.549 -8.402 -1.161 1.00 95.56 88 THR A C 1
ATOM 699 O O . THR A 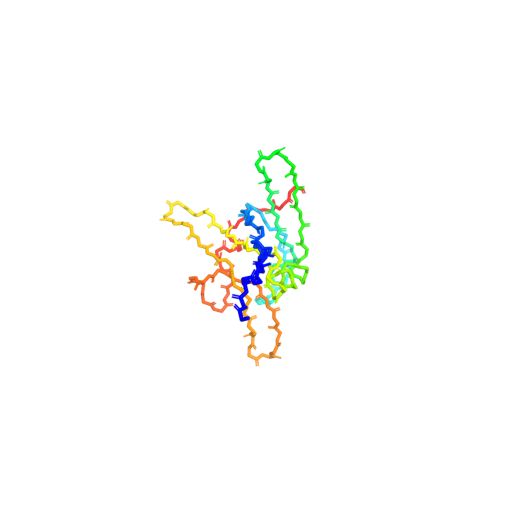1 88 ? -5.902 -9.074 -0.189 1.00 95.56 88 THR A O 1
ATOM 702 N N . LYS A 1 89 ? -6.271 -8.380 -2.283 1.00 94.69 89 LYS A N 1
ATOM 703 C CA . LYS A 1 89 ? -7.511 -9.152 -2.455 1.00 94.69 89 LYS A CA 1
ATOM 704 C C . LYS A 1 89 ? -7.325 -10.659 -2.222 1.00 94.69 89 LYS A C 1
ATOM 706 O O . LYS A 1 89 ? -8.271 -11.326 -1.809 1.00 94.69 89 LYS A O 1
ATOM 711 N N . ASN A 1 90 ? -6.132 -11.179 -2.500 1.00 92.00 90 ASN A N 1
ATOM 712 C CA . ASN A 1 90 ? -5.829 -12.606 -2.405 1.00 92.00 90 ASN A CA 1
ATOM 713 C C . ASN A 1 90 ? -5.359 -13.027 -1.004 1.00 92.00 90 ASN A C 1
ATOM 715 O O . ASN A 1 90 ? -5.270 -14.224 -0.739 1.00 92.00 90 ASN A O 1
ATOM 719 N N . ASP A 1 91 ? -5.065 -12.070 -0.124 1.00 91.62 91 ASP A N 1
ATOM 720 C CA . ASP A 1 91 ? -4.585 -12.352 1.223 1.00 91.62 91 ASP A CA 1
ATOM 721 C C . ASP A 1 91 ? -5.702 -12.906 2.129 1.00 91.62 91 ASP A C 1
ATOM 723 O O . ASP A 1 91 ? -6.893 -12.589 1.979 1.00 91.62 91 ASP A O 1
ATOM 727 N N . GLY A 1 92 ? -5.292 -13.689 3.131 1.00 89.44 92 GLY A N 1
ATOM 728 C CA . GLY A 1 92 ? -6.114 -14.057 4.284 1.00 89.44 92 GLY A CA 1
ATOM 729 C C . GLY A 1 92 ? -6.330 -12.865 5.224 1.00 89.44 92 GLY A C 1
ATOM 730 O O . GLY A 1 92 ? -6.467 -11.728 4.787 1.00 89.44 92 GLY A O 1
ATOM 731 N N . GLU A 1 93 ? -6.387 -13.084 6.534 1.00 87.38 93 GLU A N 1
ATOM 732 C CA . GLU A 1 93 ? -6.461 -11.959 7.485 1.00 87.38 93 GLU A CA 1
ATOM 7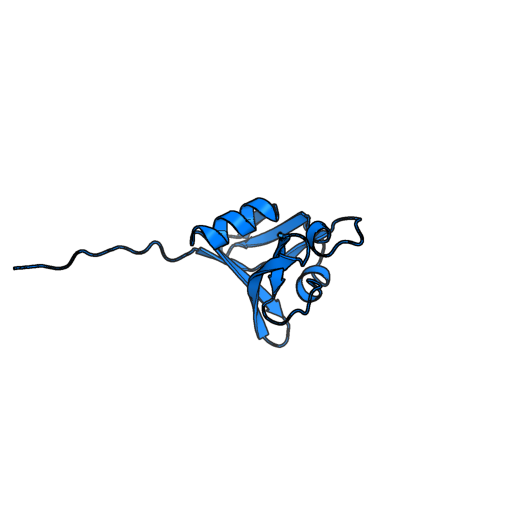33 C C . GLU A 1 93 ? -5.155 -11.147 7.525 1.00 87.38 93 GLU A C 1
ATOM 735 O O . GLU A 1 93 ? -5.165 -9.940 7.750 1.00 87.38 93 GLU A O 1
ATOM 740 N N . GLN A 1 94 ? -4.021 -11.804 7.286 1.00 89.12 94 GLN A N 1
ATOM 741 C CA . GLN A 1 94 ? -2.714 -11.161 7.292 1.00 89.12 94 GLN A CA 1
ATOM 742 C C . GLN A 1 94 ? -2.401 -10.570 5.914 1.00 89.12 94 GLN A C 1
ATOM 744 O O . GLN A 1 94 ? -2.664 -11.228 4.911 1.00 89.12 94 GLN A O 1
ATOM 749 N N . PRO A 1 95 ? -1.804 -9.371 5.833 1.00 89.50 95 PRO A N 1
ATOM 750 C CA . PRO A 1 95 ? -1.378 -8.781 4.567 1.00 89.50 95 PRO A CA 1
ATOM 751 C C . PRO A 1 95 ? -0.047 -9.391 4.082 1.00 89.50 95 PRO A C 1
ATOM 753 O O . PRO A 1 95 ? 0.939 -8.678 3.894 1.00 89.50 95 PRO A O 1
ATOM 756 N N . ASP A 1 96 ? 0.008 -10.716 3.919 1.00 91.00 96 ASP A N 1
ATOM 757 C CA . ASP A 1 96 ? 1.234 -11.479 3.630 1.00 91.00 96 ASP A CA 1
ATOM 758 C C . ASP A 1 96 ? 1.945 -10.995 2.357 1.00 91.00 96 ASP A C 1
ATOM 760 O O . ASP A 1 96 ? 3.175 -10.871 2.320 1.00 91.00 96 ASP A O 1
ATOM 764 N N . THR A 1 97 ? 1.170 -10.646 1.327 1.00 93.19 97 THR A N 1
ATOM 765 C CA . THR A 1 97 ? 1.713 -10.127 0.066 1.00 93.19 97 THR A CA 1
ATOM 766 C C . THR A 1 97 ? 2.414 -8.780 0.259 1.00 93.19 97 THR A C 1
ATOM 768 O O . THR A 1 97 ? 3.514 -8.582 -0.252 1.00 93.19 97 THR A O 1
ATOM 771 N N . LEU A 1 98 ? 1.822 -7.862 1.034 1.00 93.00 98 LEU A N 1
ATOM 772 C CA . LEU A 1 98 ? 2.446 -6.569 1.346 1.00 93.00 98 LEU A CA 1
ATOM 773 C C . LEU A 1 98 ? 3.677 -6.750 2.236 1.00 93.00 98 LEU A C 1
ATOM 775 O O . LEU A 1 98 ? 4.702 -6.117 2.004 1.00 93.00 98 LEU A O 1
ATOM 779 N N . LEU A 1 99 ? 3.606 -7.654 3.215 1.00 92.88 99 LEU A N 1
ATOM 780 C CA . LEU A 1 99 ? 4.712 -7.963 4.125 1.00 92.88 99 LEU A CA 1
ATOM 781 C C . LEU A 1 99 ? 5.930 -8.582 3.434 1.00 92.88 99 LEU A C 1
ATOM 783 O O . LEU A 1 99 ? 7.039 -8.487 3.960 1.00 92.88 99 LEU A O 1
ATOM 787 N N . SER A 1 100 ? 5.733 -9.166 2.255 1.00 93.00 100 SER A N 1
ATOM 788 C CA . SER A 1 100 ? 6.804 -9.704 1.415 1.00 93.00 100 SER A CA 1
ATOM 789 C C . SER A 1 100 ? 7.536 -8.631 0.598 1.00 93.00 100 SER A C 1
ATOM 791 O O . SER A 1 100 ? 8.581 -8.919 0.015 1.00 93.00 100 SER A O 1
ATOM 793 N N . LEU A 1 101 ? 7.024 -7.395 0.550 1.00 94.19 101 LEU A N 1
ATOM 794 C CA . LEU A 1 101 ? 7.676 -6.288 -0.148 1.00 94.19 101 LEU A CA 1
ATOM 795 C C . LEU A 1 101 ? 8.899 -5.763 0.629 1.00 94.19 101 LEU A C 1
ATOM 797 O O . LEU A 1 101 ? 8.946 -5.840 1.868 1.00 94.19 101 LEU A O 1
ATOM 801 N N . PRO A 1 102 ? 9.899 -5.200 -0.077 1.00 95.25 102 PRO A N 1
ATOM 802 C CA . PRO A 1 102 ? 11.043 -4.561 0.565 1.00 95.25 102 PRO A CA 1
ATOM 803 C C . PRO A 1 102 ? 10.624 -3.341 1.399 1.00 95.25 102 PRO A C 1
ATOM 805 O O . PRO A 1 102 ? 9.556 -2.758 1.190 1.00 95.25 102 PRO A O 1
ATOM 808 N N . GLU A 1 103 ? 11.491 -2.941 2.334 1.00 95.00 103 GLU A N 1
ATOM 809 C CA . GLU A 1 103 ? 11.315 -1.679 3.059 1.00 95.00 103 GLU A CA 1
ATOM 810 C C . GLU A 1 103 ? 11.447 -0.484 2.106 1.00 95.00 103 GLU A C 1
ATOM 812 O O . GLU A 1 103 ? 12.270 -0.496 1.185 1.00 95.00 103 GLU A O 1
ATOM 817 N N . CYS A 1 104 ? 10.641 0.553 2.324 1.00 92.62 104 CYS A 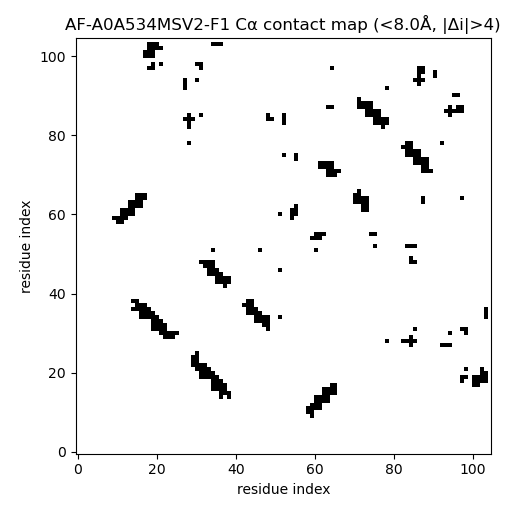N 1
ATOM 818 C CA . CYS A 1 104 ? 10.808 1.809 1.607 1.00 92.62 104 CYS A CA 1
ATOM 819 C C . CYS A 1 104 ? 12.130 2.494 2.008 1.00 92.62 104 CYS A C 1
ATOM 821 O O . CYS A 1 104 ? 12.483 2.464 3.188 1.00 92.62 104 CYS A O 1
ATOM 823 N N . PRO A 1 105 ? 12.853 3.094 1.042 1.00 85.06 105 PRO A N 1
ATOM 824 C CA . PRO A 1 105 ? 14.107 3.799 1.300 1.00 85.06 105 PRO A CA 1
ATOM 825 C C . PRO A 1 105 ? 13.914 5.122 2.048 1.00 85.06 105 PRO A C 1
ATOM 827 O O . PRO A 1 105 ? 12.786 5.674 2.021 1.00 85.06 105 PRO A O 1
#

Sequence (105 aa):
MAEQTTRTGILASTHQVTCIEKGDGHNPYERVRSIGGVNYDETRWKLSQQEAIAGIENDQWSFYVQTDNALVWLIVATSAQGYQYLKTKNDGEQPDTLLSLPECP

Secondary structure (DSSP, 8-state):
----------PPEEEE--EEEE-SSSSTTTSEEEEEEE-TTS-EEEEEHHHHHHHHHTTSEEEEEE-SS-EEEEEEEE-TTS-EEEEETT--SS-HHHHTSPBP-

Radius of gyration: 15.5 Å; Cα contacts (8 Å, |Δi|>4): 198; chains: 1; bounding box: 50×32×39 Å

pLDDT: mean 87.82, std 13.52, range [42.41, 97.81]

Nearest PDB structures (foldseek):
  7vzp-assembly1_A  TM=6.320E-01  e=4.016E+00  Aspergillus oryzae
  1edz-assembly1_A  TM=3.773E-01  e=9.890E-01  Saccharomyces cerevisiae
  6jsx-assembly1_B  TM=2.997E-01  e=1.610E+00  Helicobacter pylori
  4lud-assembly2_B  TM=2.928E-01  e=1.425E+00  Homo sapiens
  7rt7-assembly6_L  TM=2.719E-01  e=1.515E+00  Pseudomonas aeruginosa UCBPP-PA14

Foldseek 3Di:
DDDDDPPPPPQAAEDEFQAFAAAPDPDLQRGTQKTWDADPVRDIDIDGQVRVQVSVVVNNHWYWYDDPVDIWTKDWDADPVGDTGIATPPDDSHNVVNSPHHHDD

Mean predicted aligned error: 6.45 Å

Solvent-accessible surface area (backbone atoms only — not comparable to full-atom values): 6219 Å² total; per-residue (Å²): 139,87,83,80,85,77,73,80,68,75,73,46,50,75,45,57,45,64,19,22,38,75,34,98,51,92,46,57,63,46,31,52,47,24,43,22,29,60,49,95,87,68,48,74,50,75,38,43,42,67,57,50,46,51,29,43,77,66,49,51,34,41,47,29,37,76,55,101,88,46,80,41,44,52,41,81,44,68,47,100,86,69,52,68,29,75,30,40,72,88,40,71,89,46,32,57,73,60,69,70,40,50,71,57,131